Protein AF-A0A7S4J6X0-F1 (afdb_monomer_lite)

Structure (mmCIF, N/CA/C/O backbone):
data_AF-A0A7S4J6X0-F1
#
_entry.id   AF-A0A7S4J6X0-F1
#
loop_
_atom_site.group_PDB
_atom_site.id
_atom_site.type_symbol
_atom_site.label_atom_id
_atom_site.label_alt_id
_atom_site.label_comp_id
_atom_site.label_asym_id
_atom_site.label_entity_id
_atom_site.label_seq_id
_atom_site.pdbx_PDB_ins_code
_atom_site.Cartn_x
_atom_site.Cartn_y
_atom_site.Cartn_z
_atom_site.occupancy
_atom_site.B_iso_or_equiv
_atom_site.auth_seq_id
_atom_site.auth_comp_id
_atom_site.auth_asym_id
_atom_site.auth_atom_id
_atom_site.pdbx_PDB_model_num
ATOM 1 N N . ALA A 1 1 ? -27.596 20.271 26.503 1.00 36.62 1 ALA A N 1
ATOM 2 C CA . ALA A 1 1 ? -28.094 19.711 25.234 1.00 36.62 1 ALA A CA 1
ATOM 3 C C . ALA A 1 1 ? -26.934 18.986 24.566 1.00 36.62 1 ALA A C 1
ATOM 5 O O . ALA A 1 1 ? -25.981 19.640 24.164 1.00 36.62 1 ALA A O 1
ATOM 6 N N . GLY A 1 2 ? -26.940 17.650 24.589 1.00 43.38 2 GLY A N 1
ATOM 7 C CA . GLY A 1 2 ? -25.893 16.840 23.966 1.00 43.38 2 GLY A CA 1
ATOM 8 C C . GLY A 1 2 ? -26.05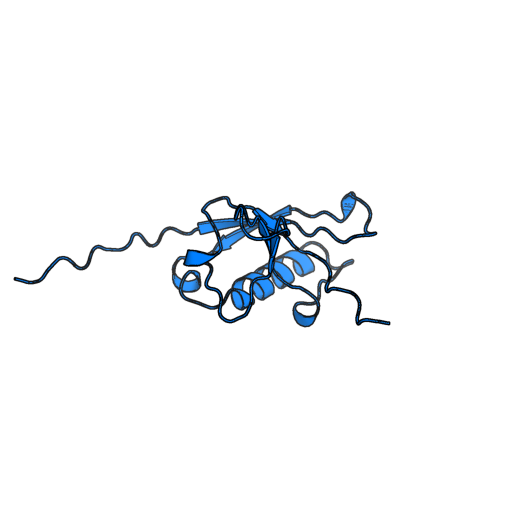5 16.885 22.453 1.00 43.38 2 GLY A C 1
ATOM 9 O O . GLY A 1 2 ? -27.044 16.379 21.931 1.00 43.38 2 GLY A O 1
ATOM 10 N N . ALA A 1 3 ? -25.129 17.548 21.765 1.00 44.47 3 ALA A N 1
ATOM 11 C CA . ALA A 1 3 ? -25.102 17.553 20.313 1.00 44.47 3 ALA A CA 1
ATOM 12 C C . ALA A 1 3 ? -24.683 16.160 19.827 1.00 44.47 3 ALA A C 1
ATOM 14 O O . ALA A 1 3 ? -23.647 15.634 20.229 1.00 44.47 3 ALA A O 1
ATOM 15 N N . ALA A 1 4 ? -25.564 15.578 19.017 1.00 41.34 4 ALA A N 1
ATOM 16 C CA . ALA A 1 4 ? -25.463 14.301 18.337 1.00 41.34 4 ALA A CA 1
ATOM 17 C C . ALA A 1 4 ? -24.021 13.895 17.994 1.00 41.34 4 ALA A C 1
ATOM 19 O O . ALA A 1 4 ? -23.371 14.483 17.131 1.00 41.34 4 ALA A O 1
ATOM 20 N N . CYS A 1 5 ? -23.555 12.823 18.633 1.00 39.34 5 CYS A N 1
ATOM 21 C CA . CYS A 1 5 ? -22.506 11.991 18.074 1.00 39.34 5 CYS A CA 1
ATOM 22 C C . CYS A 1 5 ? -23.134 11.323 16.843 1.00 39.34 5 CYS A C 1
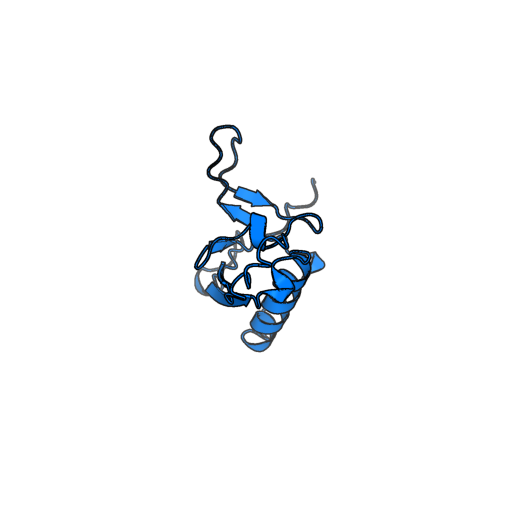ATOM 24 O O . CYS A 1 5 ? -23.836 10.320 16.968 1.00 39.34 5 CYS A O 1
ATOM 26 N N . SER A 1 6 ? -23.003 11.943 15.669 1.00 47.16 6 SER A N 1
ATOM 27 C CA . SER A 1 6 ? -23.370 11.287 14.416 1.00 47.16 6 SER A CA 1
ATOM 28 C C . SER A 1 6 ? -22.633 9.949 14.382 1.00 47.16 6 SER A C 1
ATOM 30 O O . SER A 1 6 ? -21.410 9.957 14.564 1.00 47.16 6 SER A O 1
ATOM 32 N N . PRO A 1 7 ? -23.298 8.803 14.151 1.00 43.56 7 PRO A N 1
ATOM 33 C CA . PRO A 1 7 ? -22.571 7.622 13.738 1.00 43.56 7 PRO A CA 1
ATOM 34 C C . PRO A 1 7 ? -21.983 7.996 12.381 1.00 43.56 7 PRO A C 1
ATOM 36 O O . PRO A 1 7 ? -22.676 7.980 11.367 1.00 43.56 7 PRO A O 1
ATOM 39 N N . ARG A 1 8 ? -20.727 8.456 12.375 1.00 49.72 8 ARG A N 1
ATOM 40 C CA . ARG A 1 8 ? -19.910 8.560 11.170 1.00 49.72 8 ARG A CA 1
ATOM 41 C C . ARG A 1 8 ? -20.005 7.165 10.580 1.00 49.72 8 ARG A C 1
ATOM 43 O O . ARG A 1 8 ? -19.460 6.229 11.166 1.00 49.72 8 ARG A O 1
ATOM 50 N N . ALA A 1 9 ? -20.829 7.013 9.544 1.00 48.19 9 ALA A N 1
ATOM 51 C CA . ALA A 1 9 ? -21.028 5.739 8.890 1.00 48.19 9 ALA A CA 1
ATOM 52 C C . ALA A 1 9 ? -19.628 5.206 8.624 1.00 48.19 9 ALA A C 1
ATOM 54 O O . ALA A 1 9 ? -18.799 5.888 8.020 1.00 48.19 9 ALA A O 1
ATOM 55 N N . VAL A 1 10 ? -19.329 4.056 9.211 1.00 52.41 10 VAL A N 1
ATOM 56 C CA . VAL A 1 10 ? -18.068 3.355 9.026 1.00 52.41 10 VAL A CA 1
ATOM 57 C C . VAL A 1 10 ? -18.106 2.778 7.618 1.00 52.41 10 VAL A C 1
ATOM 59 O O . VAL A 1 10 ? -18.278 1.582 7.442 1.00 52.41 10 VAL A O 1
ATOM 62 N N . VAL A 1 11 ? -18.047 3.659 6.619 1.00 61.53 11 VAL A N 1
ATOM 63 C CA . VAL A 1 11 ? -17.987 3.290 5.213 1.00 61.53 11 VAL A CA 1
ATOM 64 C C . VAL A 1 11 ? -16.604 2.706 5.002 1.00 61.53 11 VAL A C 1
ATOM 66 O O . VAL A 1 11 ? -15.589 3.392 5.142 1.00 61.53 11 VAL A O 1
ATOM 69 N N . ASP A 1 12 ? -16.567 1.402 4.766 1.00 75.25 12 ASP A N 1
ATOM 70 C CA . ASP A 1 12 ? -15.454 0.778 4.082 1.00 75.25 12 ASP A CA 1
ATOM 71 C C . ASP A 1 12 ? -15.173 1.561 2.794 1.00 75.25 12 ASP A C 1
ATOM 73 O O . ASP A 1 12 ? -16.071 1.875 2.017 1.00 75.25 12 ASP A O 1
ATOM 77 N N . MET A 1 13 ? -13.918 1.953 2.622 1.00 84.31 13 MET A N 1
ATOM 78 C CA . MET A 1 13 ? -13.477 2.770 1.505 1.00 84.31 13 MET A CA 1
ATOM 79 C C . MET A 1 13 ? -12.727 1.876 0.546 1.00 84.31 13 MET A C 1
ATOM 81 O O . MET A 1 13 ? -11.747 1.233 0.924 1.00 84.31 13 MET A O 1
ATOM 85 N N . LYS A 1 14 ? -13.168 1.811 -0.702 1.00 87.94 14 LYS A N 1
ATOM 86 C CA . LYS A 1 14 ? -12.492 0.974 -1.688 1.00 87.94 14 LYS A CA 1
ATOM 87 C C . LYS A 1 14 ? -11.512 1.821 -2.471 1.00 87.94 14 LYS A C 1
ATOM 89 O O . LYS A 1 14 ? -11.915 2.812 -3.046 1.00 87.94 14 LYS A O 1
ATOM 94 N N . ILE A 1 15 ? -10.255 1.421 -2.561 1.00 89.12 15 ILE A N 1
ATOM 95 C CA . ILE A 1 15 ? -9.268 2.092 -3.412 1.00 89.12 15 ILE A CA 1
ATOM 96 C C . ILE A 1 15 ? -8.728 1.118 -4.450 1.00 89.12 15 ILE A C 1
ATOM 98 O O . ILE A 1 15 ? -8.736 -0.101 -4.252 1.00 89.12 15 ILE A O 1
ATOM 102 N N . PHE A 1 16 ? -8.246 1.654 -5.563 1.00 88.94 16 PHE A N 1
ATOM 103 C CA . PHE A 1 16 ? -7.558 0.880 -6.581 1.00 88.94 16 PHE A CA 1
ATOM 104 C C . PHE A 1 16 ? -6.082 1.229 -6.564 1.00 88.94 16 PHE A C 1
ATOM 106 O O . PHE A 1 16 ? -5.694 2.305 -7.003 1.00 88.94 16 PHE A O 1
ATOM 113 N N . VAL A 1 17 ? -5.268 0.308 -6.066 1.00 87.00 17 VAL A N 1
ATOM 114 C CA . VAL A 1 17 ? -3.820 0.460 -6.046 1.00 87.00 17 VAL A CA 1
ATOM 115 C C . VAL A 1 17 ? -3.258 -0.114 -7.340 1.00 87.00 17 VAL A C 1
ATOM 117 O O . VAL A 1 17 ? -3.493 -1.279 -7.664 1.00 87.00 17 VAL A O 1
ATOM 120 N N . ILE A 1 18 ? -2.562 0.720 -8.097 1.00 85.56 18 ILE A N 1
ATOM 121 C CA . ILE A 1 18 ? -1.953 0.402 -9.382 1.00 85.56 18 ILE A CA 1
ATOM 122 C C . ILE A 1 18 ? -0.452 0.363 -9.157 1.00 85.56 18 ILE A C 1
ATOM 124 O O . ILE A 1 18 ? 0.151 1.399 -8.884 1.00 85.56 18 ILE A O 1
ATOM 128 N N . TYR A 1 19 ? 0.140 -0.819 -9.267 1.00 79.94 19 TYR A N 1
ATOM 129 C CA . TYR A 1 19 ? 1.586 -0.934 -9.367 1.00 79.94 19 TYR A CA 1
ATOM 130 C C . TYR A 1 19 ? 1.998 -0.557 -10.790 1.00 79.94 19 TYR A C 1
ATOM 132 O O . TYR A 1 19 ? 1.473 -1.120 -11.744 1.00 79.94 19 TYR A O 1
ATOM 140 N N . ASP A 1 20 ? 2.863 0.443 -10.922 1.00 71.50 20 ASP A N 1
ATOM 141 C CA . ASP A 1 20 ? 3.349 0.965 -12.199 1.00 71.50 20 ASP A CA 1
ATOM 142 C C . ASP A 1 20 ? 4.850 1.164 -12.015 1.00 71.50 20 ASP A C 1
ATOM 144 O O . ASP A 1 20 ? 5.283 2.104 -11.348 1.00 71.50 20 ASP A O 1
ATOM 148 N N . HIS A 1 21 ? 5.632 0.195 -12.482 1.00 65.19 21 HIS A N 1
ATOM 149 C CA . HIS A 1 21 ? 7.080 0.239 -12.369 1.00 65.19 21 HIS A CA 1
ATOM 150 C C . HIS A 1 21 ? 7.648 0.717 -13.698 1.00 65.19 21 HIS A C 1
ATOM 152 O O . HIS A 1 21 ? 7.490 0.066 -14.727 1.00 65.19 21 HIS A O 1
ATOM 158 N N . GLU A 1 22 ? 8.315 1.870 -13.673 1.00 53.28 22 GLU A N 1
ATOM 159 C CA . GLU A 1 22 ? 8.973 2.419 -14.854 1.00 53.28 22 GLU A CA 1
ATOM 160 C C . GLU A 1 22 ? 10.059 1.437 -15.337 1.00 53.28 22 GLU A C 1
ATOM 162 O O . GLU A 1 22 ? 11.062 1.227 -14.658 1.00 53.28 22 GLU A O 1
ATOM 167 N N . GLY A 1 23 ? 9.811 0.770 -16.471 1.00 51.66 23 GLY A N 1
ATOM 168 C CA . GLY A 1 23 ? 10.671 -0.282 -17.033 1.00 51.66 23 GLY A CA 1
ATOM 169 C C . GLY A 1 23 ? 10.132 -1.710 -16.889 1.00 51.66 23 GLY A C 1
ATOM 170 O O . GLY A 1 23 ? 10.646 -2.620 -17.542 1.00 51.66 23 GLY A O 1
ATOM 171 N N . ALA A 1 24 ? 9.075 -1.917 -16.102 1.00 56.19 24 ALA A N 1
ATOM 172 C CA . ALA A 1 24 ? 8.379 -3.190 -16.059 1.00 56.19 24 ALA A CA 1
ATOM 173 C C . ALA A 1 24 ? 7.459 -3.341 -17.282 1.00 56.19 24 ALA A C 1
ATOM 175 O O . ALA A 1 24 ? 6.805 -2.384 -17.699 1.00 56.19 24 ALA A O 1
ATOM 176 N N . PRO A 1 25 ? 7.383 -4.534 -17.889 1.00 58.00 25 PRO A N 1
ATOM 177 C CA . PRO A 1 25 ? 6.408 -4.794 -18.934 1.00 58.00 25 PRO A CA 1
ATOM 178 C C . PRO A 1 25 ? 4.975 -4.607 -18.414 1.00 58.00 25 PRO A C 1
ATOM 180 O O . PRO A 1 25 ? 4.653 -4.977 -17.291 1.00 58.00 25 PRO A O 1
ATOM 183 N N . GLU A 1 26 ? 4.095 -4.096 -19.272 1.00 62.66 26 GLU A N 1
ATOM 184 C CA . GLU A 1 26 ? 2.671 -3.801 -19.029 1.00 62.66 26 GLU A CA 1
ATOM 185 C C . GLU A 1 26 ? 1.869 -4.932 -18.349 1.00 62.66 26 GLU A C 1
ATOM 187 O O . GLU A 1 26 ? 0.883 -4.670 -17.663 1.00 62.66 26 GLU A O 1
ATOM 192 N N . HIS A 1 27 ? 2.310 -6.191 -18.453 1.00 62.88 27 HIS A N 1
ATOM 193 C CA . HIS A 1 27 ? 1.698 -7.309 -17.727 1.00 62.88 27 HIS A CA 1
ATOM 194 C C . HIS A 1 27 ? 1.973 -7.308 -16.214 1.00 62.88 27 HIS A C 1
ATOM 196 O O . HIS A 1 27 ? 1.238 -7.970 -15.488 1.00 62.88 27 HIS A O 1
ATOM 202 N N . LEU A 1 28 ? 2.989 -6.575 -15.746 1.00 64.75 28 LEU A N 1
ATOM 203 C CA . LEU A 1 28 ? 3.300 -6.340 -14.332 1.00 64.75 28 LEU A CA 1
ATOM 204 C C . LEU A 1 28 ? 2.564 -5.117 -13.766 1.00 64.75 28 LEU A C 1
ATOM 206 O O . LEU A 1 28 ? 2.617 -4.882 -12.559 1.00 64.75 28 LEU A O 1
ATOM 210 N N . HIS A 1 29 ? 1.842 -4.351 -14.599 1.00 73.75 29 HIS A N 1
ATOM 211 C CA . HIS A 1 29 ? 1.037 -3.217 -14.144 1.00 73.75 29 HIS A CA 1
ATOM 212 C C . HIS A 1 29 ? -0.247 -3.726 -13.484 1.00 73.75 29 HIS A C 1
ATOM 214 O O . HIS A 1 29 ? -1.344 -3.704 -14.053 1.00 73.75 29 HIS A O 1
ATOM 220 N N . HIS A 1 30 ? -0.123 -4.269 -12.276 1.00 78.25 30 HIS A N 1
ATOM 221 C CA . HIS A 1 30 ? -1.258 -4.867 -11.597 1.00 78.25 30 HIS A CA 1
ATOM 222 C C . HIS A 1 30 ? -2.065 -3.816 -10.844 1.00 78.25 30 HIS A C 1
ATOM 224 O O . HIS A 1 30 ? -1.586 -3.128 -9.942 1.00 78.25 30 HIS A O 1
ATOM 230 N N . LYS A 1 31 ? -3.352 -3.767 -11.183 1.00 85.75 31 LYS A N 1
ATOM 231 C CA . LYS A 1 31 ? -4.370 -3.011 -10.460 1.00 85.75 31 LYS A CA 1
ATOM 232 C C . LYS A 1 31 ? -5.063 -3.931 -9.458 1.00 85.75 31 LYS A C 1
ATOM 234 O O . LYS A 1 31 ? -5.807 -4.833 -9.848 1.00 85.75 31 LYS A O 1
ATOM 239 N N . LEU A 1 32 ? -4.852 -3.700 -8.164 1.00 85.88 32 LEU A N 1
ATOM 240 C CA . LEU A 1 32 ? -5.562 -4.399 -7.093 1.00 85.88 32 LEU A CA 1
ATOM 241 C C . LEU A 1 32 ? -6.551 -3.464 -6.411 1.00 85.88 32 LEU A C 1
ATOM 243 O O . LEU A 1 32 ? -6.243 -2.329 -6.062 1.00 85.88 32 LEU A O 1
ATOM 247 N N . ALA A 1 33 ? -7.757 -3.972 -6.186 1.00 88.12 33 ALA A N 1
ATOM 248 C CA . ALA A 1 33 ? -8.739 -3.284 -5.373 1.00 88.12 33 ALA A CA 1
ATOM 249 C C . ALA A 1 33 ? -8.529 -3.656 -3.901 1.00 88.12 33 ALA A C 1
ATOM 251 O O . ALA A 1 33 ? -8.699 -4.820 -3.533 1.00 88.12 33 ALA A O 1
ATOM 252 N N . ILE A 1 34 ? -8.198 -2.672 -3.069 1.00 86.69 34 ILE A N 1
ATOM 253 C CA . ILE A 1 34 ? -8.059 -2.837 -1.623 1.00 86.69 34 ILE A CA 1
ATOM 254 C C . ILE A 1 34 ? -9.257 -2.174 -0.954 1.00 86.69 34 ILE A C 1
ATOM 256 O O . ILE A 1 34 ? -9.59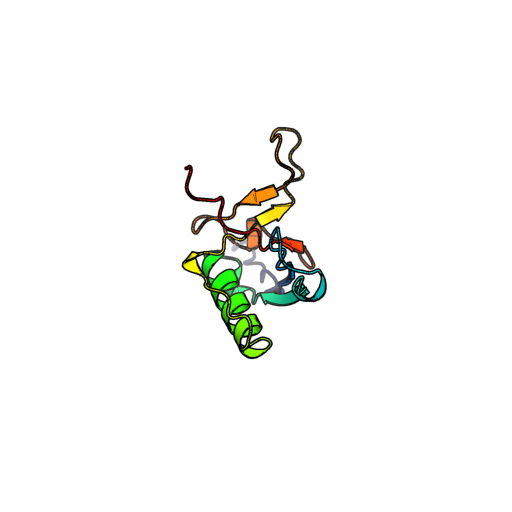4 -1.028 -1.239 1.00 86.69 34 ILE A O 1
ATOM 260 N N . THR A 1 35 ? -9.926 -2.916 -0.076 1.00 87.31 35 THR A N 1
ATOM 261 C CA . THR A 1 35 ? -11.024 -2.375 0.731 1.00 87.31 35 THR A CA 1
ATOM 262 C C . THR A 1 35 ? -10.453 -1.971 2.078 1.00 87.31 35 THR A C 1
ATOM 264 O O . THR A 1 35 ? -10.050 -2.821 2.870 1.00 87.31 35 THR A O 1
ATOM 267 N N . LEU A 1 36 ? -10.373 -0.667 2.307 1.00 86.44 36 LEU A N 1
ATOM 268 C CA . LEU A 1 36 ? -9.901 -0.080 3.544 1.00 86.44 36 LEU A CA 1
ATOM 269 C C . LEU A 1 36 ? -11.053 -0.063 4.544 1.00 86.44 36 LEU A C 1
ATOM 271 O O . LEU A 1 36 ? -12.056 0.618 4.320 1.00 86.44 36 LEU A O 1
ATOM 275 N N . PRO A 1 37 ? -10.943 -0.780 5.668 1.00 85.06 37 PRO A N 1
ATOM 276 C CA . PRO A 1 37 ? -11.928 -0.648 6.717 1.00 85.06 37 PRO A CA 1
ATOM 277 C C . PRO A 1 37 ? -11.844 0.765 7.302 1.00 85.06 37 PRO A C 1
ATOM 279 O O . PRO A 1 37 ? -10.766 1.344 7.425 1.00 85.06 37 PRO A O 1
ATOM 282 N N . SER A 1 38 ? -12.978 1.295 7.741 1.00 81.94 38 SER A N 1
ATOM 283 C CA . SER A 1 38 ? -13.102 2.620 8.364 1.00 81.94 38 SER A CA 1
ATOM 284 C C . SER A 1 38 ? -12.066 2.904 9.463 1.00 81.94 38 SER A C 1
ATOM 286 O O . SER A 1 38 ? -11.531 4.003 9.554 1.00 81.94 38 SER A O 1
ATOM 288 N N . LYS A 1 39 ? -11.695 1.885 10.248 1.00 82.88 39 LYS A N 1
ATOM 289 C CA . LYS A 1 39 ? -10.644 1.958 11.280 1.00 82.88 39 LYS A CA 1
ATOM 290 C C . LYS A 1 39 ? -9.233 2.255 10.749 1.00 82.88 39 LYS A C 1
ATOM 292 O O . LYS A 1 39 ? -8.344 2.545 11.544 1.00 82.88 39 LYS A O 1
ATOM 297 N N . TRP A 1 40 ? -8.981 2.093 9.450 1.00 85.75 40 TRP A N 1
ATOM 298 C CA . TRP A 1 40 ? -7.714 2.460 8.805 1.00 85.75 40 TRP A CA 1
ATOM 299 C C . TRP A 1 40 ? -7.732 3.896 8.299 1.00 85.75 40 TRP A C 1
ATOM 301 O O . TRP A 1 40 ? -6.672 4.483 8.139 1.00 85.75 40 TRP A O 1
ATOM 311 N N . LEU A 1 41 ? -8.915 4.486 8.110 1.00 83.50 41 LEU A N 1
ATOM 312 C CA . LEU A 1 41 ? -9.050 5.836 7.571 1.00 83.50 41 LEU A CA 1
ATOM 313 C C . LEU A 1 41 ? -8.400 6.902 8.452 1.00 83.50 41 LEU A C 1
ATOM 315 O O . LEU A 1 41 ? -7.932 7.916 7.939 1.00 83.50 41 LEU A O 1
ATOM 319 N N . GLU A 1 42 ? -8.341 6.657 9.758 1.00 83.50 42 GLU A N 1
ATOM 320 C CA . GLU A 1 42 ? -7.700 7.529 10.749 1.00 83.50 42 GLU A CA 1
ATOM 321 C C . GLU A 1 42 ? -6.289 7.050 11.145 1.00 83.50 42 GLU A C 1
ATOM 323 O O . GLU A 1 42 ? -5.670 7.641 12.023 1.00 83.50 42 GLU A O 1
ATOM 328 N N . GLN A 1 43 ? -5.771 5.993 10.508 1.00 86.12 43 GLN A N 1
ATOM 329 C CA . GLN A 1 43 ? -4.405 5.494 10.718 1.00 86.12 43 GLN A CA 1
ATOM 330 C C . GLN A 1 43 ? -3.463 5.950 9.601 1.00 86.12 43 GLN A C 1
ATOM 332 O O . GLN A 1 43 ? -3.881 6.617 8.661 1.00 86.12 43 GLN A O 1
ATOM 337 N N . SER A 1 44 ? -2.182 5.602 9.712 1.00 86.56 44 SER A N 1
ATOM 338 C CA . SER A 1 44 ? -1.175 5.906 8.695 1.00 86.56 44 SER A CA 1
ATOM 339 C C . SER A 1 44 ? -1.388 5.109 7.409 1.00 86.56 44 SER A C 1
ATOM 341 O O . SER A 1 44 ? -1.781 3.937 7.442 1.00 86.56 44 SER A O 1
ATOM 343 N N . CYS A 1 45 ? -1.060 5.733 6.275 1.00 85.56 45 CYS A N 1
ATOM 344 C CA . CYS A 1 45 ? -1.099 5.082 4.965 1.00 85.56 45 CYS A CA 1
ATOM 345 C C . CYS A 1 45 ? -0.151 3.868 4.852 1.00 85.56 45 CYS A C 1
ATOM 347 O O . CYS A 1 45 ? -0.419 2.991 4.035 1.00 85.56 45 CYS A O 1
ATOM 349 N N . ASP A 1 46 ? 0.873 3.738 5.705 1.00 84.50 46 ASP A N 1
ATOM 350 C CA . ASP A 1 46 ? 1.744 2.549 5.764 1.00 84.50 46 ASP A CA 1
ATOM 351 C C . ASP A 1 46 ? 0.970 1.237 5.914 1.00 84.50 46 ASP A C 1
ATOM 353 O O . ASP A 1 46 ? 1.242 0.280 5.199 1.00 84.50 46 ASP A O 1
ATOM 357 N N . LYS A 1 47 ? -0.096 1.203 6.724 1.00 84.38 47 LYS A N 1
ATOM 358 C CA . LYS A 1 47 ? -0.905 -0.022 6.856 1.00 84.38 47 LYS A CA 1
ATOM 359 C C . LYS A 1 47 ? -1.573 -0.436 5.551 1.00 84.38 47 LYS A C 1
ATOM 361 O O . LYS A 1 47 ? -1.808 -1.619 5.315 1.00 84.38 47 LYS A O 1
ATOM 366 N N . VAL A 1 48 ? -1.913 0.542 4.713 1.00 83.81 48 VAL A N 1
ATOM 367 C CA . VAL A 1 48 ? -2.495 0.304 3.389 1.00 83.81 48 VAL A CA 1
ATOM 368 C C . VAL A 1 48 ? -1.448 -0.284 2.453 1.00 83.81 48 VAL A C 1
ATOM 370 O O . VAL A 1 48 ? -1.749 -1.231 1.726 1.00 83.81 48 VAL A O 1
ATOM 373 N N . LYS A 1 49 ? -0.224 0.246 2.519 1.00 85.44 49 LYS A N 1
ATOM 374 C CA . LYS A 1 49 ? 0.939 -0.247 1.783 1.00 85.44 49 LYS A CA 1
ATOM 375 C C . LYS A 1 49 ? 1.252 -1.694 2.170 1.00 85.44 49 LYS A C 1
ATOM 377 O O . LYS A 1 49 ? 1.214 -2.555 1.299 1.00 85.44 49 LYS A O 1
ATOM 382 N N . GLU A 1 50 ? 1.433 -1.987 3.458 1.00 86.81 50 GLU A N 1
ATOM 383 C CA . GLU A 1 50 ? 1.693 -3.346 3.963 1.00 86.81 50 GLU A CA 1
ATOM 384 C C . GLU A 1 50 ? 0.604 -4.337 3.525 1.00 86.81 50 GLU A C 1
ATOM 386 O O . GLU A 1 50 ? 0.883 -5.439 3.047 1.00 86.81 50 GLU A O 1
ATOM 391 N N . ALA A 1 51 ? -0.667 -3.941 3.648 1.00 85.50 51 ALA A N 1
ATOM 392 C CA . ALA A 1 51 ? -1.792 -4.778 3.251 1.00 85.50 51 ALA A CA 1
ATOM 393 C C . ALA A 1 51 ? -1.822 -5.049 1.742 1.00 85.50 51 ALA A C 1
ATOM 395 O O . ALA A 1 51 ? -2.134 -6.167 1.325 1.00 85.50 51 ALA A O 1
ATOM 396 N N . PHE A 1 52 ? -1.500 -4.041 0.929 1.00 84.94 52 PHE A N 1
ATOM 397 C CA . PHE A 1 52 ? -1.381 -4.191 -0.514 1.00 84.94 52 PHE A CA 1
ATOM 398 C C . PHE A 1 52 ? -0.218 -5.109 -0.881 1.00 84.94 52 PHE A C 1
ATOM 400 O O . PHE A 1 52 ? -0.438 -6.057 -1.628 1.00 84.94 52 PHE A O 1
ATOM 407 N N . VAL A 1 53 ? 0.975 -4.873 -0.333 1.00 85.75 53 VAL A N 1
ATOM 408 C CA . VAL A 1 53 ? 2.178 -5.678 -0.591 1.00 85.75 53 VAL A CA 1
ATOM 409 C C . VAL A 1 53 ? 1.925 -7.138 -0.235 1.00 85.75 53 VAL A C 1
ATOM 411 O O . VAL A 1 53 ? 2.160 -8.025 -1.047 1.00 85.75 53 VAL A O 1
ATOM 414 N N . ASN A 1 54 ? 1.322 -7.406 0.922 1.00 87.75 54 ASN A N 1
ATOM 415 C CA . ASN A 1 54 ? 0.957 -8.764 1.317 1.00 87.75 54 ASN A CA 1
ATOM 416 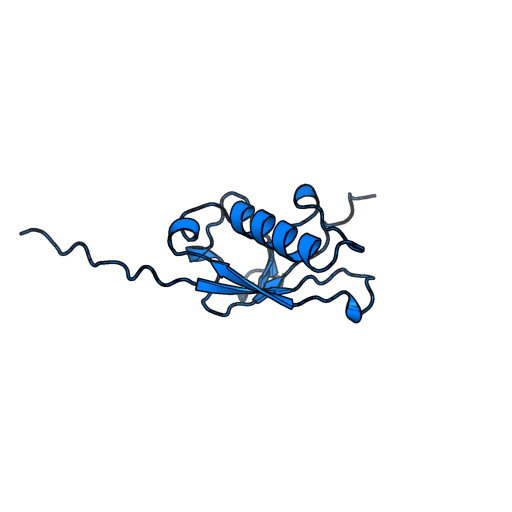C C . ASN A 1 54 ? -0.056 -9.401 0.342 1.00 87.75 54 ASN A C 1
ATOM 418 O O . ASN A 1 54 ? 0.123 -10.534 -0.110 1.00 87.75 54 ASN A O 1
ATOM 422 N N . ALA A 1 55 ? -1.107 -8.668 -0.043 1.00 86.31 55 ALA A N 1
ATOM 423 C CA . ALA A 1 55 ? -2.096 -9.150 -1.009 1.00 86.31 55 ALA A CA 1
ATOM 424 C C . ALA A 1 55 ? -1.500 -9.385 -2.408 1.00 86.31 55 ALA A C 1
ATOM 426 O O . ALA A 1 55 ? -1.885 -10.342 -3.086 1.00 86.31 55 ALA A O 1
ATOM 427 N N . TYR A 1 56 ? -0.570 -8.529 -2.828 1.00 84.62 56 TYR A N 1
ATOM 428 C CA . TYR A 1 56 ? 0.146 -8.627 -4.089 1.00 84.62 56 TYR A CA 1
ATOM 429 C C . TYR A 1 56 ? 1.084 -9.830 -4.077 1.00 84.62 56 TYR A C 1
ATOM 431 O O . TYR A 1 56 ? 0.933 -10.700 -4.924 1.00 84.62 56 TYR A O 1
ATOM 439 N N . ASN A 1 57 ? 1.963 -9.954 -3.081 1.00 87.56 57 ASN A N 1
ATOM 440 C CA . ASN A 1 57 ? 2.941 -11.044 -2.964 1.00 87.56 57 ASN A CA 1
ATOM 441 C C . ASN A 1 57 ? 2.257 -12.413 -2.887 1.00 87.56 57 ASN A C 1
ATOM 443 O O . ASN A 1 57 ? 2.769 -13.407 -3.394 1.00 87.56 57 ASN A O 1
ATOM 447 N N . LYS A 1 58 ? 1.053 -12.467 -2.307 1.00 87.25 58 LYS A N 1
ATOM 448 C CA . LYS A 1 58 ? 0.229 -13.679 -2.278 1.00 87.25 58 LYS A CA 1
ATOM 449 C C . LYS A 1 58 ? -0.354 -14.056 -3.646 1.00 87.25 58 LYS A C 1
ATOM 451 O O . LYS A 1 58 ? -0.608 -15.233 -3.887 1.00 87.25 58 LYS A O 1
ATOM 456 N N . LYS A 1 59 ? -0.610 -13.078 -4.520 1.00 83.69 59 LYS A N 1
ATOM 457 C CA . LYS A 1 59 ? -1.079 -13.299 -5.899 1.00 83.69 59 LYS A CA 1
ATOM 458 C C . LYS A 1 59 ? 0.063 -13.506 -6.890 1.00 83.69 59 LYS A C 1
ATOM 460 O O . LYS A 1 59 ? -0.101 -14.274 -7.831 1.00 83.69 59 LYS A O 1
ATOM 465 N N . PHE A 1 60 ? 1.181 -12.829 -6.665 1.00 81.81 60 PHE A N 1
ATOM 466 C CA . PHE A 1 60 ? 2.347 -12.779 -7.535 1.00 81.81 60 PHE A CA 1
ATOM 467 C C . PHE A 1 60 ? 3.599 -13.156 -6.731 1.00 81.81 60 PHE A C 1
ATOM 469 O O . PHE A 1 60 ? 4.429 -12.295 -6.441 1.00 81.81 60 PHE A O 1
ATOM 476 N N . PRO A 1 61 ? 3.739 -14.436 -6.341 1.00 78.62 61 PRO A N 1
ATOM 477 C CA . PRO A 1 61 ? 4.906 -14.897 -5.591 1.00 78.62 61 PRO A CA 1
ATOM 478 C C . PRO A 1 61 ? 6.209 -14.801 -6.399 1.00 78.62 61 PRO A C 1
ATOM 480 O O . PRO A 1 61 ? 7.268 -14.679 -5.800 1.00 78.62 61 PRO A O 1
ATOM 483 N N . ASP A 1 62 ? 6.137 -14.803 -7.735 1.00 77.69 62 ASP A N 1
ATOM 484 C CA . ASP A 1 62 ? 7.286 -14.582 -8.626 1.00 77.69 62 ASP A CA 1
ATOM 485 C C . ASP A 1 62 ? 7.807 -13.136 -8.612 1.00 77.69 62 ASP A C 1
ATOM 487 O O . ASP A 1 62 ? 8.966 -12.904 -8.939 1.00 77.69 62 ASP A O 1
ATOM 491 N N . ASN A 1 63 ? 6.976 -12.158 -8.239 1.00 72.06 63 ASN A N 1
ATOM 492 C CA . ASN A 1 63 ? 7.326 -10.738 -8.304 1.00 72.06 63 ASN A CA 1
ATOM 493 C C . ASN A 1 63 ? 7.040 -10.050 -6.968 1.00 72.06 63 ASN A C 1
ATOM 495 O O . ASN A 1 63 ? 6.231 -9.128 -6.894 1.00 72.06 63 ASN A O 1
ATOM 499 N N . GLN A 1 64 ? 7.661 -10.537 -5.897 1.00 77.69 64 GLN A N 1
ATOM 500 C CA . GLN A 1 64 ? 7.432 -9.999 -4.560 1.00 77.69 64 GLN A CA 1
ATOM 501 C C . GLN A 1 64 ? 7.814 -8.516 -4.496 1.00 77.69 64 GLN A C 1
ATOM 503 O O . GLN A 1 64 ? 8.907 -8.119 -4.883 1.00 77.69 64 GLN A O 1
ATOM 508 N N . LEU A 1 65 ? 6.884 -7.713 -4.001 1.00 78.25 65 LEU A N 1
ATOM 509 C CA . LEU A 1 65 ? 7.076 -6.317 -3.676 1.00 78.25 65 LEU A CA 1
ATOM 510 C C . LEU A 1 65 ? 7.637 -6.188 -2.264 1.00 78.25 65 LEU A C 1
ATOM 512 O O . LEU A 1 65 ? 7.232 -6.931 -1.363 1.00 78.25 65 LEU A O 1
ATOM 516 N N . ASP A 1 66 ? 8.517 -5.212 -2.089 1.00 78.06 66 ASP A N 1
ATOM 517 C CA . ASP A 1 66 ? 9.042 -4.807 -0.795 1.00 78.06 66 ASP A CA 1
ATOM 518 C C . ASP A 1 66 ? 8.359 -3.511 -0.355 1.00 78.06 66 ASP A C 1
ATOM 520 O O . ASP A 1 66 ? 8.213 -2.582 -1.147 1.00 78.06 66 ASP A O 1
ATOM 524 N N . ASP A 1 67 ? 7.863 -3.452 0.877 1.00 74.81 67 ASP A N 1
ATOM 525 C CA . ASP A 1 67 ? 7.147 -2.266 1.331 1.00 74.81 67 ASP A CA 1
ATOM 526 C C . ASP A 1 67 ? 8.090 -1.092 1.642 1.00 74.81 67 ASP A C 1
ATOM 528 O O . ASP A 1 67 ? 7.663 0.059 1.543 1.00 74.81 67 ASP A O 1
ATOM 532 N N . GLU A 1 68 ? 9.362 -1.343 1.96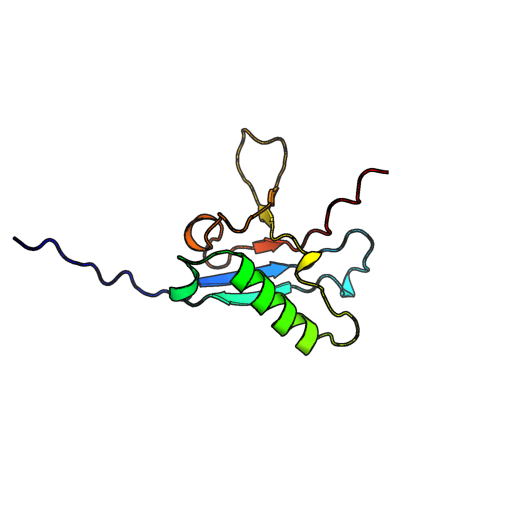2 1.00 74.62 68 GLU A N 1
ATOM 533 C CA . GLU A 1 68 ? 10.345 -0.292 2.247 1.00 74.62 68 GLU A CA 1
ATOM 534 C C . GLU A 1 68 ? 10.753 0.454 0.971 1.00 74.62 68 GLU A C 1
ATOM 536 O O . GLU A 1 68 ? 11.009 1.659 1.002 1.00 74.62 68 GLU A O 1
ATOM 541 N N . GLU A 1 69 ? 10.733 -0.238 -0.169 1.00 73.06 69 GLU A N 1
ATOM 542 C CA . GLU A 1 69 ? 11.032 0.345 -1.480 1.00 73.06 69 GLU A CA 1
ATOM 543 C C . GLU A 1 69 ? 9.819 1.043 -2.113 1.00 73.06 69 GLU A C 1
ATOM 545 O O . GLU A 1 69 ? 9.949 1.747 -3.112 1.00 73.06 69 GLU A O 1
ATOM 550 N N . LEU A 1 70 ? 8.623 0.889 -1.545 1.00 74.56 70 LEU A N 1
ATOM 551 C CA . LEU A 1 70 ? 7.390 1.398 -2.135 1.00 74.56 70 LEU A CA 1
ATOM 552 C C . LEU A 1 70 ? 6.871 2.657 -1.447 1.00 74.56 70 LEU A C 1
ATOM 554 O O . LEU A 1 70 ? 6.675 2.710 -0.233 1.00 74.56 70 LEU A O 1
ATOM 558 N N . VAL A 1 71 ? 6.524 3.660 -2.256 1.00 80.06 71 VAL A N 1
ATOM 559 C CA . VAL A 1 71 ? 5.901 4.899 -1.779 1.00 80.06 71 VAL A CA 1
ATOM 560 C C . VAL A 1 71 ? 4.538 5.065 -2.424 1.00 80.06 71 VAL A C 1
ATOM 562 O O . VAL A 1 71 ? 4.430 5.206 -3.638 1.00 80.06 71 VAL A O 1
ATOM 565 N N . LEU A 1 72 ? 3.483 5.092 -1.608 1.00 84.69 72 LEU A N 1
ATOM 566 C CA . LEU A 1 72 ? 2.131 5.356 -2.097 1.00 84.69 72 LEU A CA 1
ATOM 567 C C . LEU A 1 72 ? 2.071 6.758 -2.697 1.00 84.69 72 LEU A C 1
ATOM 569 O O . LEU A 1 72 ? 2.481 7.728 -2.063 1.00 84.69 72 LEU A O 1
ATOM 573 N N . SER A 1 73 ? 1.512 6.883 -3.892 1.00 84.19 73 SER A N 1
ATOM 574 C CA . SER A 1 73 ? 1.246 8.176 -4.502 1.00 84.19 73 SER A CA 1
ATOM 575 C C . SER A 1 73 ? -0.204 8.297 -4.929 1.00 84.19 73 SER A C 1
ATOM 577 O O . SER A 1 73 ? -0.862 7.330 -5.303 1.00 84.19 73 SER A O 1
ATOM 579 N N . VAL A 1 74 ? -0.736 9.504 -4.836 1.00 85.44 74 VAL A N 1
ATOM 580 C CA . VAL A 1 74 ? -2.090 9.828 -5.287 1.00 85.44 74 VAL A CA 1
ATOM 581 C C . VAL A 1 74 ? -2.002 10.930 -6.312 1.00 85.44 74 VAL A C 1
ATOM 583 O O . VAL A 1 74 ? -1.072 11.734 -6.275 1.00 85.44 74 VAL A O 1
ATOM 586 N N . LYS A 1 75 ? -2.957 10.968 -7.239 1.00 77.50 75 LYS A N 1
ATOM 587 C CA . LYS A 1 75 ? -3.018 12.051 -8.213 1.00 77.50 75 LYS A CA 1
ATOM 588 C C . LYS A 1 75 ? -3.256 13.366 -7.471 1.00 77.50 75 LYS A C 1
ATOM 590 O O . LYS A 1 75 ? -4.283 13.528 -6.817 1.00 77.50 75 LYS A O 1
ATOM 595 N N . ASP A 1 76 ? -2.306 14.285 -7.571 1.00 72.88 76 ASP A N 1
ATOM 596 C CA . ASP A 1 76 ? -2.445 15.621 -7.006 1.00 72.88 76 ASP A CA 1
ATOM 597 C C . ASP A 1 76 ? -3.015 16.507 -8.105 1.00 72.88 76 ASP A C 1
ATOM 599 O O . ASP A 1 76 ? -2.372 16.757 -9.118 1.00 72.88 76 ASP A O 1
ATOM 603 N N . SER A 1 77 ? -4.264 16.939 -7.943 1.00 59.56 77 SER A N 1
ATOM 604 C CA . SER A 1 77 ? -4.900 17.852 -8.902 1.00 59.56 77 SER A CA 1
ATOM 605 C C . SER A 1 77 ? -4.639 19.320 -8.551 1.00 59.56 77 SER A C 1
ATOM 607 O O . SER A 1 77 ? -5.393 20.202 -8.972 1.00 59.56 77 SER A O 1
ATOM 609 N N . SER A 1 78 ? -3.626 19.589 -7.726 1.00 59.94 78 SER A N 1
ATOM 610 C CA . SER A 1 78 ? -3.369 20.918 -7.198 1.00 59.94 78 SER A CA 1
ATOM 611 C C . SER A 1 78 ? -2.729 21.794 -8.280 1.00 59.94 78 SER A C 1
ATOM 613 O O . SER A 1 78 ? -1.683 21.444 -8.815 1.00 59.94 78 SER A O 1
ATOM 615 N N . PRO A 1 79 ? -3.295 22.969 -8.608 1.00 59.25 79 PRO A N 1
ATOM 616 C CA . PRO A 1 79 ? -2.745 23.846 -9.648 1.00 59.25 79 PRO A CA 1
ATOM 617 C C . PRO A 1 79 ? -1.435 24.538 -9.228 1.00 59.25 79 PRO A C 1
ATOM 619 O O . PRO A 1 79 ? -0.851 25.283 -10.011 1.00 59.25 79 PRO A O 1
ATOM 622 N N . PHE A 1 80 ? -0.993 24.332 -7.984 1.00 56.25 80 PHE A N 1
ATOM 623 C CA . PHE A 1 80 ? 0.190 24.961 -7.394 1.00 56.25 80 PHE A CA 1
ATOM 624 C C . PHE A 1 80 ? 1.426 24.056 -7.383 1.00 56.25 80 PHE A C 1
ATOM 626 O O . PHE A 1 80 ? 2.519 24.521 -7.063 1.00 56.25 80 PHE A O 1
ATOM 633 N N . THR A 1 81 ? 1.277 22.776 -7.714 1.00 52.91 81 THR A N 1
ATOM 634 C CA . THR A 1 81 ? 2.366 21.800 -7.760 1.00 52.91 81 THR A CA 1
ATOM 635 C C . THR A 1 81 ? 2.623 21.440 -9.222 1.00 52.91 81 THR A C 1
ATOM 637 O O . THR A 1 81 ? 1.726 21.032 -9.948 1.00 52.91 81 THR A O 1
ATOM 640 N N . SER A 1 82 ? 3.868 21.559 -9.694 1.00 56.47 82 SER A N 1
ATOM 641 C CA . SER A 1 82 ? 4.246 21.106 -11.049 1.00 56.47 82 SER A CA 1
ATOM 642 C C . SER A 1 82 ? 4.295 19.575 -11.184 1.00 56.47 82 SER A C 1
ATOM 644 O O . SER A 1 82 ? 4.940 19.063 -12.094 1.00 56.47 82 SER A O 1
ATOM 646 N N . ARG A 1 83 ? 3.705 18.834 -10.238 1.00 61.00 83 ARG A N 1
ATOM 647 C CA . ARG A 1 83 ? 3.714 17.372 -10.183 1.00 61.00 83 ARG A CA 1
ATOM 648 C C . ARG A 1 83 ? 2.276 16.888 -10.189 1.00 61.00 83 ARG A C 1
ATOM 650 O O . ARG A 1 83 ? 1.521 17.238 -9.294 1.00 61.00 83 ARG A O 1
ATOM 657 N N . ASP A 1 84 ? 1.942 16.008 -11.125 1.00 68.69 84 ASP A N 1
ATOM 658 C CA . ASP A 1 84 ? 0.614 15.389 -11.221 1.00 68.69 84 ASP A CA 1
ATOM 659 C C . ASP A 1 84 ? 0.311 14.389 -10.086 1.00 68.69 84 ASP A C 1
ATOM 661 O O . ASP A 1 84 ? -0.765 13.786 -10.048 1.00 68.69 84 ASP A O 1
ATOM 665 N N . TYR A 1 85 ? 1.258 14.162 -9.167 1.00 75.19 85 TYR A N 1
ATOM 666 C CA . TYR A 1 85 ? 1.134 13.206 -8.071 1.00 75.19 85 TYR A CA 1
ATOM 667 C C . TYR A 1 85 ? 1.765 13.704 -6.762 1.00 75.19 85 TYR A C 1
ATOM 669 O O . TYR A 1 85 ? 2.831 14.324 -6.742 1.00 75.19 85 TYR A O 1
ATOM 677 N N . LYS A 1 86 ? 1.114 13.364 -5.645 1.00 81.00 86 LYS A N 1
ATOM 678 C CA . LYS A 1 86 ? 1.574 13.583 -4.272 1.00 81.00 86 LYS A CA 1
ATOM 679 C C . LYS A 1 86 ? 2.025 12.251 -3.683 1.00 81.00 86 LYS A C 1
ATOM 681 O O . LYS A 1 86 ? 1.250 11.299 -3.639 1.00 81.00 86 LYS A O 1
ATOM 686 N N . LEU A 1 87 ? 3.264 12.206 -3.197 1.00 83.50 87 LEU A N 1
ATOM 687 C CA . LEU A 1 87 ? 3.776 11.090 -2.404 1.00 83.50 87 LEU A CA 1
ATOM 688 C C . LEU A 1 87 ? 3.172 11.151 -0.999 1.00 83.50 87 LEU A C 1
ATOM 690 O O . LEU A 1 87 ? 3.179 12.204 -0.359 1.00 83.50 87 LEU A O 1
ATOM 694 N N . LEU A 1 88 ? 2.635 10.028 -0.542 1.00 83.50 88 LEU A N 1
ATOM 695 C CA . LEU A 1 88 ? 2.074 9.873 0.787 1.00 83.50 88 LEU A CA 1
ATOM 696 C C . LEU A 1 88 ? 3.148 9.383 1.745 1.00 83.50 88 LEU A C 1
ATOM 698 O O . LEU A 1 88 ? 3.950 8.511 1.420 1.00 83.50 88 LEU A O 1
ATOM 702 N N . THR A 1 89 ? 3.129 9.945 2.944 1.00 79.50 89 THR A N 1
ATOM 703 C CA . THR A 1 89 ? 4.048 9.599 4.027 1.00 79.50 89 THR A CA 1
ATOM 704 C C . THR A 1 89 ? 3.294 8.966 5.193 1.00 79.50 89 THR A C 1
ATOM 706 O O . THR A 1 89 ? 2.062 8.955 5.225 1.00 79.50 89 THR A O 1
ATOM 709 N N . ILE A 1 90 ? 4.024 8.504 6.210 1.00 77.81 90 ILE A N 1
ATOM 710 C CA . ILE A 1 90 ? 3.445 7.988 7.461 1.00 77.81 90 ILE A CA 1
ATOM 711 C C . ILE A 1 90 ? 2.533 9.001 8.184 1.00 77.81 90 ILE A C 1
ATOM 713 O O . ILE A 1 90 ? 1.656 8.608 8.959 1.00 77.81 90 ILE A O 1
ATOM 717 N N . ASN A 1 91 ? 2.719 10.300 7.918 1.00 82.25 91 ASN A N 1
ATOM 718 C CA . ASN A 1 91 ? 1.907 11.382 8.479 1.00 82.25 91 ASN A CA 1
ATOM 719 C C . ASN A 1 91 ? 0.580 11.591 7.733 1.00 82.25 91 ASN A C 1
ATOM 721 O O . ASN A 1 91 ? -0.311 12.273 8.241 1.00 82.25 91 ASN A O 1
ATOM 725 N N . ASP A 1 92 ? 0.442 11.035 6.531 1.00 85.25 92 ASP A N 1
ATOM 726 C CA . ASP A 1 92 ? -0.781 11.123 5.750 1.00 85.25 92 ASP A CA 1
ATOM 727 C C . ASP A 1 92 ? -1.768 10.029 6.174 1.00 85.25 92 ASP A C 1
ATOM 729 O O . ASP A 1 92 ? -1.406 8.866 6.390 1.00 85.25 92 ASP A O 1
ATOM 733 N N . THR A 1 93 ? -3.048 10.395 6.252 1.00 86.69 93 THR A N 1
ATOM 734 C CA . THR A 1 93 ? -4.130 9.466 6.582 1.00 86.69 93 THR A CA 1
ATOM 735 C C . THR A 1 93 ? -4.951 9.124 5.339 1.00 86.69 93 THR A C 1
ATOM 737 O O . THR A 1 93 ? -5.251 10.016 4.537 1.00 86.69 93 THR A O 1
ATOM 740 N N . PRO A 1 94 ? -5.413 7.870 5.190 1.00 85.12 94 PRO A N 1
ATOM 741 C CA . PRO A 1 94 ? -6.242 7.451 4.065 1.00 85.12 94 PRO A CA 1
ATOM 742 C C . PRO A 1 94 ? -7.496 8.319 3.895 1.00 85.12 94 PRO A C 1
ATOM 744 O O . PRO A 1 94 ? -7.857 8.659 2.777 1.00 85.12 94 PRO A O 1
ATOM 747 N N . SER A 1 95 ? -8.110 8.762 5.000 1.00 84.38 95 SER A N 1
ATOM 748 C CA . SER A 1 95 ? -9.276 9.668 4.996 1.00 84.38 95 SER A CA 1
ATOM 749 C C . SER A 1 95 ? -9.053 11.022 4.323 1.00 84.38 95 SER A C 1
ATOM 751 O O . SER A 1 95 ? -10.024 11.656 3.920 1.00 84.38 95 SER A O 1
ATOM 753 N N . LYS A 1 96 ? -7.810 11.508 4.284 1.00 82.31 96 LYS A N 1
ATOM 754 C CA . LYS A 1 96 ? -7.455 12.807 3.697 1.00 82.31 96 LYS A CA 1
ATOM 755 C C . LYS A 1 96 ? -6.805 12.669 2.329 1.00 82.31 96 LYS A C 1
ATOM 757 O O . LYS A 1 96 ? -6.815 13.625 1.563 1.00 82.31 96 LYS A O 1
ATOM 762 N N . SER A 1 97 ? -6.210 11.511 2.071 1.00 83.25 97 SER A N 1
ATOM 763 C CA . SER A 1 97 ? -5.373 11.276 0.900 1.00 83.25 97 SER A CA 1
ATOM 764 C C . SER A 1 97 ? -6.065 10.465 -0.184 1.00 83.25 97 SER A C 1
ATOM 766 O O . SER A 1 97 ? -5.706 10.602 -1.348 1.00 83.25 97 SER A O 1
ATOM 768 N N . PHE A 1 98 ? -7.032 9.620 0.173 1.00 83.81 98 PHE A N 1
ATOM 769 C CA . PHE A 1 98 ? -7.766 8.801 -0.783 1.00 83.81 98 PHE A CA 1
ATOM 770 C C . PHE A 1 98 ? -9.208 9.268 -0.925 1.00 83.81 98 PHE A C 1
ATOM 772 O O . PHE A 1 98 ? -9.789 9.860 -0.017 1.00 83.81 98 PHE A O 1
ATOM 779 N N . GLU A 1 99 ? -9.799 8.915 -2.060 1.00 83.50 99 GLU A N 1
ATOM 780 C CA . GLU A 1 99 ? -11.229 9.033 -2.331 1.00 83.50 99 GLU A CA 1
ATOM 781 C C . GLU A 1 99 ? -11.847 7.639 -2.481 1.00 83.50 99 GLU A C 1
ATOM 783 O O . GLU A 1 99 ? -11.141 6.669 -2.781 1.00 83.50 99 GLU A O 1
ATOM 788 N N . ASP A 1 100 ? -13.154 7.504 -2.228 1.00 83.12 100 ASP A N 1
ATOM 789 C CA . ASP A 1 100 ? -13.822 6.227 -2.483 1.00 83.12 100 ASP A CA 1
ATOM 790 C C . ASP A 1 100 ? -13.741 5.924 -3.979 1.00 83.12 100 ASP A C 1
ATOM 792 O O . ASP A 1 100 ? -14.067 6.756 -4.823 1.00 83.12 100 ASP A O 1
ATOM 796 N N . LYS A 1 101 ? -13.267 4.723 -4.294 1.00 83.75 101 LYS A N 1
ATOM 797 C CA . LYS A 1 101 ? -12.903 4.248 -5.634 1.00 83.75 101 LYS A CA 1
ATOM 798 C C . LYS A 1 101 ? -11.788 5.062 -6.294 1.00 83.75 101 LYS A C 1
ATOM 800 O O . LYS A 1 101 ? -11.611 4.961 -7.507 1.00 83.75 101 LYS A O 1
ATOM 805 N N . GLY A 1 102 ? -11.0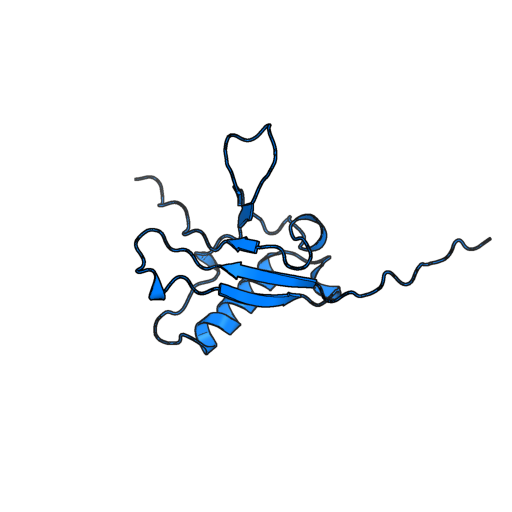15 5.803 -5.502 1.00 84.00 102 GLY A N 1
ATOM 806 C CA . GLY A 1 102 ? -9.839 6.536 -5.946 1.00 84.00 102 GLY A CA 1
ATOM 807 C C . GLY A 1 102 ? -8.716 5.610 -6.408 1.00 84.00 102 GLY A C 1
ATOM 808 O O . GLY A 1 102 ? -8.617 4.449 -5.993 1.00 84.00 102 GLY A O 1
ATOM 809 N N . GLU A 1 103 ? -7.863 6.137 -7.278 1.00 85.88 103 GLU A N 1
ATOM 810 C CA . GLU A 1 103 ? -6.700 5.429 -7.803 1.00 85.88 103 GLU A CA 1
ATOM 811 C C . GLU A 1 103 ? -5.443 5.872 -7.057 1.00 85.88 103 GLU A C 1
ATOM 813 O O . GLU A 1 103 ? -5.126 7.058 -6.974 1.00 85.88 103 GLU A O 1
ATOM 818 N N . VAL A 1 104 ? -4.727 4.895 -6.516 1.00 85.94 104 VAL A N 1
ATOM 819 C CA . VAL A 1 104 ? -3.471 5.074 -5.796 1.00 85.94 104 VAL A CA 1
ATOM 820 C C . VAL A 1 104 ? -2.394 4.414 -6.624 1.00 85.94 104 VAL A C 1
ATOM 822 O O . VAL A 1 104 ? -2.566 3.289 -7.085 1.00 85.94 104 VAL A O 1
ATOM 825 N N . ARG A 1 105 ? -1.293 5.108 -6.850 1.00 84.88 105 ARG A N 1
ATOM 826 C CA . ARG A 1 105 ? -0.183 4.598 -7.630 1.00 84.88 105 ARG A CA 1
ATOM 827 C C . ARG A 1 105 ? 0.961 4.151 -6.731 1.00 84.88 105 ARG A C 1
ATOM 829 O O . ARG A 1 105 ? 1.208 4.684 -5.654 1.00 84.88 105 ARG A O 1
ATOM 836 N N . LEU A 1 106 ? 1.578 3.112 -7.255 1.00 80.00 106 LEU A N 1
ATOM 837 C CA . LEU A 1 106 ? 2.773 2.359 -6.946 1.00 80.00 106 LEU A CA 1
ATOM 838 C C . LEU A 1 106 ? 4.168 2.858 -7.333 1.00 80.00 106 LEU A C 1
ATOM 840 O O . LEU A 1 106 ? 4.910 1.965 -7.736 1.00 80.00 106 LEU A O 1
ATOM 844 N N . PRO A 1 107 ? 4.490 4.163 -7.485 1.00 71.00 107 PRO A N 1
ATOM 845 C CA . PRO A 1 107 ? 5.670 4.540 -8.254 1.00 71.00 107 PRO A CA 1
ATOM 846 C C . PRO A 1 107 ? 6.933 3.929 -7.640 1.00 71.00 107 PRO A C 1
ATOM 848 O O . PRO A 1 107 ? 7.018 3.829 -6.409 1.00 71.00 107 PRO A O 1
ATOM 851 N N . PRO A 1 108 ? 7.910 3.540 -8.477 1.00 61.47 108 PRO A N 1
ATOM 852 C CA . PRO A 1 108 ? 9.189 3.078 -7.974 1.00 61.47 108 PRO A CA 1
ATOM 853 C C . PRO A 1 108 ? 9.815 4.168 -7.096 1.00 61.47 108 PRO A C 1
ATOM 855 O O . PRO A 1 108 ? 9.567 5.366 -7.320 1.00 61.47 108 PRO A O 1
ATOM 858 N N . PRO A 1 109 ? 10.623 3.779 -6.098 1.00 54.31 109 PRO A N 1
ATOM 859 C CA . PRO A 1 109 ? 11.358 4.756 -5.322 1.00 54.31 109 PRO A CA 1
ATOM 860 C C . PRO A 1 109 ? 12.228 5.556 -6.302 1.00 54.31 109 PRO A C 1
ATOM 862 O O . PRO A 1 109 ? 12.773 4.978 -7.251 1.00 54.31 109 PRO A O 1
ATOM 865 N N . PRO A 1 110 ? 12.338 6.888 -6.140 1.00 53.16 110 PRO A N 1
ATOM 866 C CA . PRO A 1 110 ? 13.259 7.654 -6.963 1.00 53.16 110 PRO A CA 1
ATOM 867 C C . PRO A 1 110 ? 14.648 7.014 -6.834 1.00 53.16 110 PRO A C 1
ATOM 869 O O . PRO A 1 110 ? 15.036 6.669 -5.712 1.00 53.16 110 PRO A O 1
ATOM 872 N N . PRO A 1 111 ? 15.389 6.829 -7.944 1.00 51.84 111 PRO A N 1
ATOM 873 C CA . PRO A 1 111 ? 16.719 6.249 -7.866 1.00 51.84 111 PRO A CA 1
ATOM 874 C C . PRO A 1 111 ? 17.541 7.055 -6.852 1.00 51.84 111 PRO A C 1
ATOM 876 O O . PRO A 1 111 ? 17.439 8.291 -6.847 1.00 51.84 111 PRO A O 1
ATOM 879 N N . PRO A 1 112 ? 18.329 6.399 -5.976 1.00 48.41 112 PRO A N 1
ATOM 880 C CA . PRO A 1 112 ? 19.265 7.122 -5.130 1.00 48.41 112 PRO A CA 1
ATOM 881 C C . PRO A 1 112 ? 20.122 7.961 -6.073 1.00 48.41 112 PRO A C 1
ATOM 883 O O . PRO A 1 112 ? 20.711 7.414 -7.004 1.00 48.41 112 PRO A O 1
ATOM 886 N N . HIS A 1 113 ? 20.083 9.287 -5.905 1.00 47.28 113 HIS A N 1
ATOM 887 C CA . HIS A 1 113 ? 20.850 10.229 -6.719 1.00 47.28 113 HIS A CA 1
ATOM 888 C C . HIS A 1 113 ? 22.269 9.673 -6.926 1.00 47.28 113 HIS A C 1
ATOM 890 O O . HIS A 1 113 ? 23.001 9.503 -5.948 1.00 47.28 113 HIS A O 1
ATOM 896 N N . ALA A 1 114 ? 22.604 9.347 -8.176 1.00 36.41 114 ALA A N 1
ATOM 897 C CA . ALA A 1 114 ? 23.962 9.018 -8.595 1.00 36.41 114 ALA A CA 1
ATOM 898 C C . ALA A 1 114 ? 24.824 10.286 -8.639 1.00 36.41 114 ALA A C 1
ATOM 900 O O . ALA A 1 114 ? 24.279 11.353 -9.016 1.00 36.41 114 ALA A O 1
#

Organism: NCBI:txid72548

Foldseek 3Di:
DDDDPPPPPQDFFKEWEWEDEDVDPPVNRDTDIDTHTSVQQPFFCLVVLVVVQVVCCVVCVVDRDDSVQWWKKFQDPDPPDPDRIDTGDRPDGCNVGADRHGYIYTYGRDPPDD

Secondary structure (DSSP, 8-state):
------------EEEEEE---TTS-GGG--EEEEEE-HHHHTS-THHHHHHHHHHHHHH-GGGPPPSSS---EEE---TT-S-SEEE--TT--HHHH--TT-EEE-PPPPPP--

Radius of gyration: 15.89 Å; chains: 1; bounding box: 52×40×44 Å

pLDDT: mean 73.79, std 14.67, range [36.41, 89.12]

Sequence (114 aa):
AGAACSPRAVVDMKIFVIYDHEGAPEHLHHKLAITLPSKWLEQSCDKVKEAFVNAYNKKFPDNQLDDEELVLSVKDSSPFTSRDYKLLTINDTPSKSFEDKGEVRLPPPPPPHA